Protein AF-A0A2V2CD62-F1 (afdb_monomer_lite)

Foldseek 3Di:
DQPDPVFQWDFDDPVQVVCVVVVNAQQFAFKFWADPPPRRTPDTDRGPVVSVVVLVVLLVVLPADPVPGHSDIGITAGPPDPRNHDDD

Radius of gyration: 12.3 Å; chains: 1; bounding box: 32×22×32 Å

Structure (mmCIF, N/CA/C/O backbone):
data_AF-A0A2V2CD62-F1
#
_entry.id   AF-A0A2V2CD62-F1
#
loop_
_atom_site.group_PDB
_atom_site.id
_atom_site.type_symbol
_atom_site.label_atom_id
_atom_site.label_alt_id
_atom_site.label_comp_id
_atom_site.label_asym_id
_atom_site.label_entity_id
_atom_site.label_seq_id
_atom_site.pdbx_PDB_ins_code
_atom_site.Cartn_x
_atom_site.Cartn_y
_atom_site.Cartn_z
_atom_site.occupancy
_atom_site.B_iso_or_equiv
_atom_site.auth_seq_id
_atom_site.auth_comp_id
_atom_site.auth_asym_id
_atom_site.auth_atom_id
_atom_site.pdbx_PDB_model_num
ATOM 1 N N . MET A 1 1 ? -14.163 8.868 5.022 1.00 50.44 1 MET A N 1
ATOM 2 C CA . MET A 1 1 ? -14.542 8.904 3.590 1.00 50.44 1 MET A CA 1
ATOM 3 C C . MET A 1 1 ? -13.277 8.841 2.755 1.00 50.44 1 MET A C 1
ATOM 5 O O . MET A 1 1 ? -12.369 9.625 3.012 1.00 50.44 1 MET A O 1
ATOM 9 N N . GLN A 1 2 ? -13.201 7.915 1.796 1.00 63.50 2 GLN A N 1
ATOM 10 C CA . GLN A 1 2 ? -12.059 7.830 0.884 1.00 63.50 2 GLN A CA 1
ATOM 11 C C . GLN A 1 2 ? -12.021 9.114 0.059 1.00 63.50 2 GLN A C 1
ATOM 13 O O . GLN A 1 2 ? -13.020 9.469 -0.566 1.00 63.50 2 GLN A O 1
ATOM 18 N N . LYS A 1 3 ? -10.893 9.829 0.097 1.00 64.56 3 LYS A N 1
ATOM 19 C CA . LYS A 1 3 ? -10.783 11.154 -0.531 1.00 64.56 3 LYS A CA 1
ATOM 20 C C . LYS A 1 3 ? -10.898 11.097 -2.057 1.00 64.56 3 LYS A C 1
ATOM 22 O O . LYS A 1 3 ? -11.362 12.060 -2.651 1.00 64.56 3 LYS A O 1
ATOM 27 N N . ASN A 1 4 ? -10.499 9.983 -2.678 1.00 69.62 4 ASN A N 1
ATOM 28 C CA . ASN A 1 4 ? -10.568 9.781 -4.123 1.00 69.62 4 ASN A CA 1
ATOM 29 C C . ASN A 1 4 ? -11.115 8.382 -4.452 1.00 69.62 4 ASN A C 1
ATOM 31 O O . ASN A 1 4 ? -10.461 7.381 -4.157 1.00 69.62 4 ASN A O 1
ATOM 35 N N . ARG A 1 5 ? -12.313 8.329 -5.046 1.00 73.44 5 ARG A N 1
ATOM 36 C CA . ARG A 1 5 ? -13.003 7.086 -5.437 1.00 73.44 5 ARG A CA 1
ATOM 37 C C . ARG A 1 5 ? -12.505 6.501 -6.762 1.00 73.44 5 ARG A C 1
ATOM 39 O O . ARG A 1 5 ? -12.802 5.349 -7.040 1.00 73.44 5 ARG A O 1
ATOM 46 N N . ASN A 1 6 ? -11.738 7.260 -7.545 1.00 78.62 6 ASN A N 1
ATOM 47 C CA . ASN A 1 6 ? -11.243 6.816 -8.851 1.00 78.62 6 ASN A CA 1
ATOM 48 C C . ASN A 1 6 ? -9.984 5.945 -8.740 1.00 78.62 6 ASN A C 1
ATOM 50 O O . ASN A 1 6 ? -9.524 5.398 -9.735 1.00 78.62 6 ASN A O 1
ATOM 54 N N . ILE A 1 7 ? -9.400 5.829 -7.543 1.00 82.06 7 ILE A N 1
ATOM 55 C CA . ILE A 1 7 ? -8.232 4.980 -7.312 1.00 82.06 7 ILE A CA 1
ATOM 56 C C . ILE A 1 7 ? -8.725 3.605 -6.876 1.00 82.06 7 ILE A C 1
ATOM 58 O O . ILE A 1 7 ? -9.195 3.442 -5.749 1.00 82.06 7 ILE A O 1
ATOM 62 N N . VAL A 1 8 ? -8.560 2.626 -7.759 1.00 89.06 8 VAL A N 1
ATOM 63 C CA . VAL A 1 8 ? -8.671 1.206 -7.426 1.00 89.06 8 VAL A CA 1
ATOM 64 C C . VAL A 1 8 ? -7.287 0.744 -6.970 1.00 89.06 8 VAL A C 1
ATOM 66 O O . VAL A 1 8 ? -6.345 0.881 -7.745 1.00 89.06 8 VAL A O 1
ATOM 69 N N . PRO A 1 9 ? -7.094 0.290 -5.721 1.00 92.00 9 PRO A N 1
ATOM 70 C CA . PRO A 1 9 ? -5.796 -0.198 -5.277 1.00 92.00 9 PRO A CA 1
ATOM 71 C C . PRO A 1 9 ? -5.589 -1.680 -5.612 1.00 92.00 9 PRO A C 1
ATOM 73 O O . PRO A 1 9 ? -6.521 -2.480 -5.560 1.00 92.00 9 PRO A O 1
ATOM 76 N N . ARG A 1 10 ? -4.332 -2.047 -5.855 1.00 92.88 10 ARG A N 1
ATOM 77 C CA . ARG A 1 10 ? -3.838 -3.414 -6.033 1.00 92.88 10 ARG A CA 1
ATOM 78 C C . ARG A 1 10 ? -2.679 -3.655 -5.074 1.00 92.88 10 ARG A C 1
ATOM 80 O O . ARG A 1 10 ? -1.795 -2.810 -4.944 1.00 92.88 10 ARG A O 1
ATOM 87 N N . GLU A 1 11 ? -2.651 -4.813 -4.423 1.00 93.75 11 GLU A N 1
ATOM 88 C CA . GLU A 1 11 ? -1.509 -5.198 -3.589 1.00 93.75 11 GLU A CA 1
ATOM 89 C C . GLU A 1 11 ? -0.254 -5.424 -4.444 1.00 93.75 11 GLU A C 1
ATOM 91 O O . GLU A 1 11 ? -0.337 -5.870 -5.592 1.00 93.75 11 GLU A O 1
ATOM 96 N N . LEU A 1 12 ? 0.920 -5.124 -3.885 1.00 91.81 12 LEU A N 1
ATOM 97 C CA . LEU A 1 12 ? 2.178 -5.494 -4.530 1.00 91.81 12 LEU A CA 1
ATOM 98 C C . LEU A 1 12 ? 2.225 -7.013 -4.759 1.00 91.81 12 LEU A C 1
ATOM 100 O O . LEU A 1 12 ? 1.948 -7.805 -3.857 1.00 91.81 12 LEU A O 1
ATOM 104 N N . SER A 1 13 ? 2.593 -7.401 -5.972 1.00 91.00 13 SER A N 1
ATOM 105 C CA . SER A 1 13 ? 2.865 -8.779 -6.359 1.00 91.00 13 SER A CA 1
ATOM 106 C C . SER A 1 13 ? 4.082 -9.321 -5.615 1.00 91.00 13 SER A C 1
ATOM 108 O O . SER A 1 13 ? 4.922 -8.565 -5.120 1.00 91.00 13 SER A O 1
ATOM 110 N N . ASP A 1 14 ? 4.215 -10.643 -5.573 1.00 91.19 14 ASP A N 1
ATOM 111 C CA . ASP A 1 14 ? 5.338 -11.293 -4.890 1.00 91.19 14 ASP A CA 1
ATOM 112 C C . ASP A 1 14 ? 6.689 -10.894 -5.491 1.00 91.19 14 ASP A C 1
ATOM 114 O O . ASP A 1 14 ? 7.666 -10.720 -4.766 1.00 91.19 14 ASP A O 1
ATOM 118 N N . ARG A 1 15 ? 6.729 -10.650 -6.808 1.00 90.69 15 ARG A N 1
ATOM 119 C CA . ARG A 1 15 ? 7.915 -10.118 -7.484 1.00 90.69 15 ARG A CA 1
ATOM 120 C C . ARG A 1 15 ? 8.256 -8.707 -7.006 1.00 90.69 15 ARG A C 1
ATOM 122 O O . ARG A 1 15 ? 9.392 -8.474 -6.620 1.00 90.69 15 ARG A O 1
ATOM 129 N N . GLU A 1 16 ? 7.283 -7.794 -6.979 1.00 91.06 16 GLU A N 1
ATOM 130 C CA . GLU A 1 16 ? 7.486 -6.417 -6.493 1.00 91.06 16 GLU A CA 1
ATOM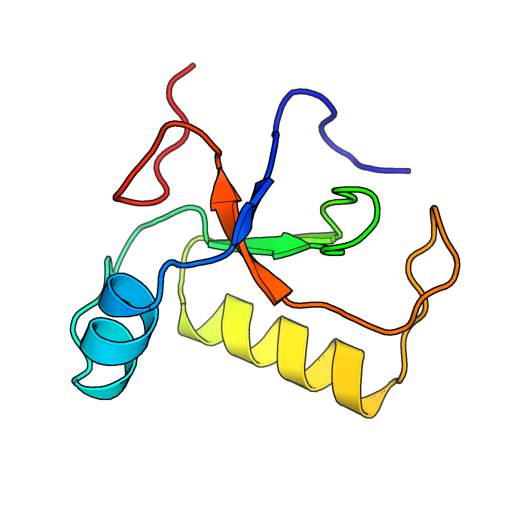 131 C C . GLU A 1 16 ? 7.919 -6.402 -5.015 1.00 91.06 16 GLU A C 1
ATOM 133 O O . GLU A 1 16 ? 8.750 -5.589 -4.614 1.00 91.06 16 GLU A O 1
ATOM 138 N N . LYS A 1 17 ? 7.395 -7.324 -4.196 1.00 90.94 17 LYS A N 1
ATOM 139 C CA . LYS A 1 17 ? 7.817 -7.498 -2.797 1.00 90.94 17 LYS A CA 1
ATOM 140 C C . LYS A 1 17 ? 9.262 -7.997 -2.693 1.00 90.94 17 LYS A C 1
ATOM 142 O O . LYS A 1 17 ? 10.023 -7.439 -1.908 1.00 90.94 17 LYS A O 1
ATOM 147 N N . ALA A 1 18 ? 9.644 -8.991 -3.494 1.00 91.62 18 ALA A N 1
ATOM 148 C CA . ALA A 1 18 ? 11.003 -9.530 -3.520 1.00 91.62 18 ALA A CA 1
ATOM 149 C C . ALA A 1 18 ? 12.030 -8.518 -4.056 1.00 91.62 18 ALA A C 1
ATOM 151 O O . ALA A 1 18 ? 13.140 -8.425 -3.536 1.00 91.62 18 ALA A O 1
ATOM 152 N N . ASP A 1 19 ? 11.661 -7.737 -5.071 1.00 91.19 19 ASP A N 1
ATOM 153 C CA . ASP A 1 19 ? 12.488 -6.647 -5.594 1.00 91.19 19 ASP A CA 1
ATOM 154 C C . ASP A 1 19 ? 12.673 -5.566 -4.516 1.00 91.19 19 ASP A C 1
ATOM 156 O O . ASP A 1 19 ? 13.792 -5.129 -4.247 1.00 91.19 19 ASP A O 1
ATOM 160 N N . MET A 1 20 ? 11.609 -5.238 -3.779 1.00 88.00 20 MET A N 1
ATOM 161 C CA . MET A 1 20 ? 11.658 -4.287 -2.671 1.00 88.00 20 MET A CA 1
ATOM 162 C C . MET A 1 20 ? 12.554 -4.736 -1.499 1.00 88.00 20 MET A C 1
ATOM 164 O O . MET A 1 20 ? 13.093 -3.878 -0.801 1.00 88.00 20 MET A O 1
ATOM 168 N N . GLU A 1 21 ? 12.711 -6.039 -1.250 1.00 89.12 21 GLU A N 1
ATOM 169 C CA . GLU A 1 21 ? 13.667 -6.568 -0.258 1.00 89.12 21 GLU A CA 1
ATOM 170 C C . GLU A 1 21 ? 15.128 -6.431 -0.706 1.00 89.12 21 GLU A C 1
ATOM 172 O O . GLU A 1 21 ? 16.026 -6.391 0.132 1.00 89.12 21 GLU A O 1
ATOM 177 N N . LYS A 1 22 ? 15.363 -6.312 -2.015 1.00 92.06 22 LYS A N 1
ATOM 178 C CA . LYS A 1 22 ? 16.680 -6.073 -2.624 1.00 92.06 22 LYS A CA 1
ATOM 179 C C . LYS A 1 22 ? 16.957 -4.586 -2.869 1.00 92.06 22 LYS A C 1
ATOM 181 O O . LYS A 1 22 ? 17.861 -4.259 -3.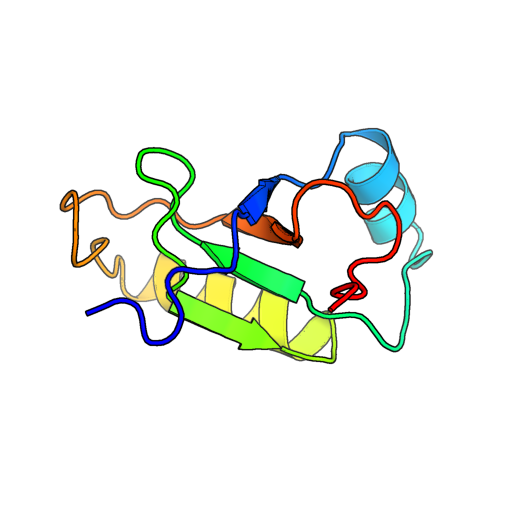631 1.00 92.06 22 LYS A O 1
ATOM 186 N N . ASP A 1 23 ? 16.149 -3.702 -2.282 1.00 87.81 23 ASP A N 1
ATOM 187 C CA . ASP A 1 23 ? 16.147 -2.256 -2.531 1.00 87.81 23 ASP A CA 1
ATOM 188 C C . ASP A 1 23 ? 15.923 -1.863 -4.009 1.00 87.81 23 ASP A C 1
ATOM 190 O O . ASP A 1 23 ? 16.309 -0.783 -4.456 1.00 87.81 23 ASP A O 1
ATOM 194 N N . ILE A 1 24 ? 15.240 -2.721 -4.774 1.00 88.19 24 ILE A N 1
ATOM 195 C CA . ILE A 1 24 ? 14.817 -2.461 -6.153 1.00 88.19 24 ILE A CA 1
ATOM 196 C C . ILE A 1 24 ? 13.351 -2.028 -6.119 1.00 88.19 24 ILE A C 1
ATOM 198 O O . ILE A 1 24 ? 12.440 -2.837 -5.960 1.00 88.19 24 ILE A O 1
ATOM 202 N N . TYR A 1 25 ? 13.112 -0.726 -6.236 1.00 86.31 25 TYR A N 1
ATOM 203 C CA . TYR A 1 25 ? 11.767 -0.157 -6.255 1.00 86.31 25 TYR A CA 1
ATOM 204 C C . TYR A 1 25 ? 11.750 1.210 -6.942 1.00 86.31 25 TYR A C 1
ATOM 206 O O . TYR A 1 25 ? 12.761 1.914 -7.009 1.00 86.31 25 TYR A O 1
ATOM 214 N N . ASP A 1 26 ? 10.573 1.626 -7.403 1.00 83.75 26 ASP A N 1
ATOM 215 C CA . ASP A 1 26 ? 10.393 2.951 -7.982 1.00 83.75 26 ASP A CA 1
ATOM 216 C C . ASP A 1 26 ? 10.574 4.027 -6.905 1.00 83.75 26 ASP A C 1
ATOM 218 O O . ASP A 1 26 ? 9.808 4.125 -5.939 1.00 83.75 26 ASP A O 1
ATOM 222 N N . SER A 1 27 ? 11.603 4.863 -7.059 1.00 81.19 27 SER A N 1
ATOM 223 C CA . SER A 1 27 ? 11.875 5.960 -6.117 1.00 81.19 27 SER A CA 1
ATOM 224 C C . SER A 1 27 ? 10.771 7.024 -6.129 1.00 81.19 27 SER A C 1
ATOM 226 O O . SER A 1 27 ? 10.547 7.694 -5.119 1.00 81.19 27 SER A O 1
ATOM 228 N N . PHE A 1 28 ? 10.065 7.149 -7.256 1.00 80.94 28 PHE A N 1
ATOM 229 C CA . PHE A 1 28 ? 8.915 8.021 -7.451 1.00 80.94 28 PHE A CA 1
ATOM 230 C C . PHE A 1 28 ? 7.755 7.169 -7.963 1.00 80.94 28 PHE A C 1
ATOM 232 O O . PHE A 1 28 ? 7.781 6.737 -9.105 1.00 80.94 28 PHE A O 1
ATOM 239 N N . ALA A 1 29 ? 6.759 6.909 -7.118 1.00 87.69 29 ALA A N 1
ATOM 240 C CA . ALA A 1 29 ? 5.549 6.163 -7.472 1.00 87.69 29 ALA A CA 1
ATOM 241 C C . ALA A 1 29 ? 4.413 6.534 -6.513 1.00 87.69 29 ALA A C 1
ATOM 243 O O . ALA A 1 29 ? 4.668 7.011 -5.411 1.00 87.69 29 ALA A O 1
ATOM 244 N N . ASN A 1 30 ? 3.150 6.303 -6.871 1.00 89.38 30 ASN A N 1
ATOM 245 C CA . ASN A 1 30 ? 2.038 6.478 -5.932 1.00 89.38 30 ASN A CA 1
ATOM 246 C C . ASN A 1 30 ? 1.837 5.198 -5.123 1.00 89.38 30 ASN A C 1
ATOM 248 O O . ASN A 1 30 ? 0.974 4.377 -5.422 1.00 89.38 30 ASN A O 1
ATOM 252 N N . TYR A 1 31 ? 2.616 5.050 -4.058 1.00 91.75 31 TYR A N 1
ATOM 253 C CA 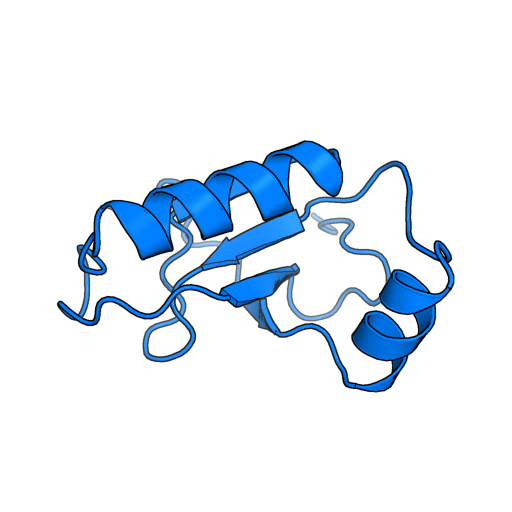. TYR A 1 31 ? 2.413 3.989 -3.084 1.00 91.75 31 TYR A CA 1
ATOM 254 C C . TYR A 1 31 ? 1.128 4.229 -2.294 1.00 91.75 31 TYR A C 1
ATOM 256 O O . TYR A 1 31 ? 0.949 5.270 -1.650 1.00 91.75 31 TYR A O 1
ATOM 264 N N . LEU A 1 32 ? 0.240 3.245 -2.309 1.00 93.31 32 LEU A N 1
ATOM 265 C CA . LEU A 1 32 ? -1.048 3.280 -1.637 1.00 93.31 32 LEU A CA 1
ATOM 266 C C . LEU A 1 32 ? -0.972 2.500 -0.326 1.00 93.31 32 LEU A C 1
ATOM 268 O O . LEU A 1 32 ? -0.563 1.342 -0.302 1.00 93.31 32 LEU A O 1
ATOM 272 N N . SER A 1 33 ? -1.400 3.126 0.766 1.00 93.75 33 SER A N 1
ATOM 273 C CA . SER A 1 33 ? -1.760 2.431 2.002 1.00 93.75 33 SER A CA 1
ATOM 274 C C . SER A 1 33 ? -3.266 2.204 1.980 1.00 93.75 33 SER A C 1
ATOM 276 O O . SER A 1 33 ? -4.030 3.173 2.027 1.00 93.75 33 SER A O 1
ATOM 278 N N . PHE A 1 34 ? -3.698 0.950 1.865 1.00 93.62 34 PHE A N 1
ATOM 279 C CA . PHE A 1 34 ? -5.110 0.632 1.658 1.00 93.62 34 PHE A CA 1
ATOM 280 C C . PHE A 1 34 ? -5.550 -0.634 2.399 1.00 93.62 34 PHE A C 1
ATOM 282 O O . PHE A 1 34 ? -4.728 -1.426 2.863 1.00 93.62 34 PHE A O 1
ATOM 289 N N . CYS A 1 35 ? -6.862 -0.797 2.547 1.00 93.88 35 CYS A N 1
ATOM 290 C CA . CYS A 1 35 ? -7.464 -1.987 3.131 1.00 93.88 35 CYS A CA 1
ATOM 291 C C . CYS A 1 35 ? -7.644 -3.071 2.053 1.00 93.88 35 CYS A C 1
ATOM 293 O O . CYS A 1 35 ? -8.379 -2.825 1.093 1.00 93.88 35 CYS A O 1
ATOM 295 N N . PRO A 1 36 ? -7.068 -4.278 2.216 1.00 93.56 36 PRO A N 1
ATOM 296 C CA . PRO A 1 36 ? -7.142 -5.327 1.197 1.00 93.56 36 PRO A CA 1
ATOM 297 C C . PRO A 1 36 ? -8.547 -5.928 1.046 1.00 93.56 36 PRO A C 1
ATOM 299 O O . PRO A 1 36 ? -8.838 -6.561 0.042 1.00 93.56 36 PRO A O 1
ATOM 302 N N . VAL A 1 37 ? -9.431 -5.738 2.033 1.00 92.25 37 VAL A N 1
ATOM 303 C CA . VAL A 1 37 ? -10.766 -6.358 2.041 1.00 92.25 37 VAL A CA 1
ATOM 304 C C . VAL A 1 37 ? -11.805 -5.532 1.293 1.00 92.25 37 VAL A C 1
ATOM 306 O O . VAL A 1 37 ? -12.657 -6.093 0.616 1.00 92.25 37 VAL A O 1
ATOM 309 N N . CYS A 1 38 ? -11.762 -4.204 1.416 1.00 91.00 38 CYS A N 1
ATOM 310 C CA . CYS A 1 38 ? -12.767 -3.323 0.813 1.00 91.00 38 CYS A CA 1
ATOM 311 C C . CYS A 1 38 ? -12.186 -2.271 -0.139 1.00 91.00 38 CYS A C 1
ATOM 313 O O . CYS A 1 38 ? -12.927 -1.413 -0.609 1.00 91.00 38 CYS A O 1
ATOM 315 N N . GLY A 1 39 ? -10.870 -2.280 -0.378 1.00 90.25 39 GLY A N 1
ATOM 316 C CA . GLY A 1 39 ? -10.206 -1.339 -1.285 1.00 90.25 39 GLY A CA 1
ATOM 317 C C . GLY A 1 39 ? -10.118 0.101 -0.769 1.00 90.25 39 GLY A C 1
ATOM 318 O O . GLY A 1 39 ? -9.724 0.994 -1.514 1.00 90.25 39 GLY A O 1
ATOM 319 N N . TYR A 1 40 ? -10.463 0.362 0.498 1.00 91.12 40 TYR A N 1
ATOM 320 C CA . TYR A 1 40 ? -10.389 1.713 1.058 1.00 91.12 40 TYR A CA 1
ATOM 321 C C . TYR A 1 40 ? -8.941 2.212 1.097 1.00 91.12 40 TYR A C 1
ATOM 323 O O . TYR A 1 40 ? -8.115 1.657 1.825 1.00 91.12 40 TYR A O 1
ATOM 331 N N . VAL A 1 41 ? -8.649 3.294 0.376 1.00 91.75 41 VAL A N 1
ATOM 332 C CA . VAL A 1 41 ? -7.337 3.956 0.400 1.00 91.75 41 VAL A CA 1
ATOM 333 C C . VAL A 1 41 ? -7.282 4.972 1.544 1.00 91.75 41 VAL A C 1
ATOM 335 O O . VAL A 1 41 ? -8.015 5.962 1.545 1.00 91.75 41 VAL A O 1
ATOM 338 N N . ASP A 1 42 ? -6.386 4.747 2.507 1.00 91.00 42 ASP A N 1
ATOM 339 C CA . ASP A 1 42 ? -6.113 5.685 3.604 1.00 91.00 42 ASP A CA 1
ATOM 340 C C . ASP A 1 42 ? -5.241 6.848 3.133 1.00 91.00 42 ASP A C 1
ATOM 342 O O . ASP A 1 42 ? -5.572 8.019 3.346 1.00 91.00 42 ASP A O 1
ATOM 346 N N . LYS A 1 43 ? -4.123 6.532 2.472 1.00 89.81 43 LYS A N 1
ATOM 347 C CA . LYS A 1 43 ? -3.155 7.541 2.051 1.00 89.81 43 LYS A CA 1
ATOM 348 C C . LYS A 1 43 ? -2.380 7.112 0.815 1.00 89.81 43 LYS A C 1
ATOM 350 O O . LYS A 1 43 ? -2.015 5.948 0.673 1.00 89.81 43 LYS A O 1
ATOM 355 N N . THR A 1 44 ? -2.074 8.089 -0.030 1.00 89.56 44 THR A N 1
ATOM 356 C CA . THR A 1 44 ? -1.113 7.968 -1.125 1.00 89.56 44 THR A CA 1
ATOM 357 C C . THR A 1 44 ? 0.200 8.628 -0.711 1.00 89.56 44 THR A C 1
ATOM 359 O O . THR A 1 44 ? 0.213 9.677 -0.061 1.00 89.56 44 THR A O 1
ATOM 362 N N . ASN A 1 45 ? 1.324 7.998 -1.027 1.00 89.88 45 ASN A N 1
ATOM 363 C CA . ASN A 1 45 ? 2.652 8.524 -0.744 1.00 89.88 45 ASN A CA 1
ATOM 364 C C . ASN A 1 45 ? 3.528 8.365 -1.980 1.00 89.88 45 ASN A C 1
ATOM 366 O O . ASN A 1 45 ? 3.547 7.302 -2.583 1.00 89.88 45 ASN A O 1
ATOM 370 N N . MET A 1 46 ? 4.300 9.403 -2.299 1.00 88.19 46 MET A N 1
ATOM 371 C CA . MET A 1 46 ? 5.225 9.369 -3.436 1.00 88.19 46 MET A CA 1
ATOM 372 C C . MET A 1 46 ? 6.478 8.512 -3.175 1.00 88.19 46 MET A C 1
ATOM 374 O O . MET A 1 46 ? 7.117 8.028 -4.101 1.00 88.19 46 MET A O 1
ATOM 378 N N . TYR A 1 47 ? 6.838 8.343 -1.898 1.00 89.31 47 TYR A N 1
ATOM 379 C CA . TYR A 1 47 ? 8.056 7.659 -1.469 1.00 89.31 47 TYR A CA 1
ATOM 380 C C . TYR A 1 47 ? 7.730 6.405 -0.667 1.00 89.31 47 TYR A C 1
ATOM 382 O O . TYR A 1 47 ? 6.975 6.469 0.315 1.00 89.31 47 TYR A O 1
ATOM 390 N N . LEU A 1 48 ? 8.396 5.301 -1.010 1.00 89.88 48 LEU A N 1
ATOM 391 C CA . LEU A 1 48 ? 8.228 4.009 -0.352 1.00 89.88 48 LEU A CA 1
ATOM 392 C C . LEU A 1 48 ? 8.437 4.090 1.166 1.00 89.88 48 LEU A C 1
ATOM 394 O O . LEU A 1 48 ? 7.638 3.564 1.940 1.00 89.88 48 LEU A O 1
ATOM 398 N N . VAL A 1 49 ? 9.482 4.795 1.609 1.00 91.12 49 VAL A N 1
ATOM 399 C CA . VAL A 1 49 ? 9.830 4.929 3.034 1.00 91.12 49 VAL A CA 1
ATOM 400 C C . VAL A 1 49 ? 8.673 5.535 3.834 1.00 91.12 49 VAL A C 1
ATOM 402 O O . VAL A 1 49 ? 8.322 5.040 4.906 1.00 91.12 49 VAL A O 1
ATOM 405 N N . ARG A 1 50 ? 8.019 6.570 3.290 1.00 92.62 50 ARG A N 1
ATOM 406 C CA . ARG A 1 50 ? 6.858 7.206 3.931 1.00 92.62 50 ARG A CA 1
ATOM 407 C C . ARG A 1 50 ? 5.642 6.285 3.943 1.00 92.62 50 ARG A C 1
ATOM 409 O O . ARG A 1 50 ? 4.927 6.245 4.944 1.00 92.62 50 ARG A O 1
ATOM 416 N N . ALA A 1 51 ? 5.429 5.523 2.872 1.00 92.81 51 ALA A N 1
ATOM 417 C CA . ALA A 1 51 ? 4.345 4.550 2.796 1.00 92.81 51 ALA A CA 1
ATOM 418 C C . ALA A 1 51 ? 4.521 3.418 3.827 1.00 92.81 51 ALA A C 1
ATOM 420 O O . ALA A 1 51 ? 3.606 3.140 4.604 1.00 92.81 51 ALA A O 1
ATOM 421 N N . LYS A 1 52 ? 5.727 2.839 3.922 1.00 92.81 52 LYS A N 1
ATOM 422 C CA . LYS A 1 5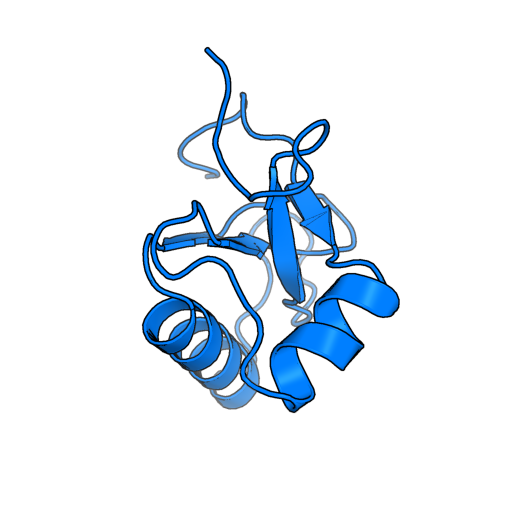2 ? 6.079 1.833 4.939 1.00 92.81 52 LYS A CA 1
ATOM 423 C C . LYS A 1 52 ? 5.911 2.383 6.358 1.00 92.81 52 LYS A C 1
ATOM 425 O O . LYS A 1 52 ? 5.338 1.709 7.212 1.00 92.81 52 LYS A O 1
ATOM 430 N N . ALA A 1 53 ? 6.359 3.614 6.619 1.00 94.50 53 ALA A N 1
ATOM 431 C CA . ALA A 1 53 ? 6.184 4.255 7.922 1.00 94.50 53 ALA A CA 1
ATOM 432 C C . ALA A 1 53 ? 4.699 4.439 8.288 1.00 94.50 53 ALA A C 1
ATOM 434 O O . ALA A 1 53 ? 4.315 4.210 9.438 1.00 94.50 53 ALA A O 1
ATOM 435 N N . ARG A 1 54 ? 3.841 4.792 7.317 1.00 94.19 54 ARG A N 1
ATOM 436 C CA . ARG A 1 54 ? 2.390 4.889 7.533 1.00 94.19 54 ARG A CA 1
ATOM 437 C C . ARG A 1 54 ? 1.783 3.536 7.897 1.00 94.19 54 ARG A C 1
ATOM 439 O O . ARG A 1 54 ? 1.046 3.478 8.877 1.00 94.19 54 ARG A O 1
ATOM 446 N N . LEU A 1 55 ? 2.125 2.467 7.176 1.00 94.25 55 LEU A N 1
ATOM 447 C CA . LEU A 1 55 ? 1.641 1.117 7.488 1.00 94.25 55 LEU A CA 1
ATOM 448 C C . LEU A 1 55 ? 2.082 0.646 8.872 1.00 94.25 55 LEU A C 1
ATOM 450 O O . LEU A 1 55 ? 1.253 0.165 9.638 1.00 94.25 55 LEU A O 1
ATOM 454 N N . LYS A 1 56 ? 3.353 0.862 9.237 1.00 95.50 56 LYS A N 1
ATOM 455 C CA . LYS A 1 56 ? 3.845 0.564 10.591 1.00 95.50 56 LYS A CA 1
ATOM 456 C C . LYS A 1 56 ? 3.036 1.305 11.655 1.00 95.50 56 LYS A C 1
ATOM 458 O O . LYS A 1 56 ? 2.615 0.695 12.630 1.00 95.50 56 LYS A O 1
ATOM 463 N N . LYS A 1 57 ? 2.767 2.600 11.453 1.00 95.19 57 LYS A N 1
ATOM 464 C CA . LYS A 1 57 ? 1.948 3.394 12.379 1.00 95.19 57 LYS A CA 1
ATOM 465 C C . LYS A 1 57 ? 0.527 2.833 12.511 1.00 95.19 57 LYS A C 1
ATOM 467 O O . LYS A 1 57 ? 0.054 2.687 13.631 1.00 95.19 57 LYS A O 1
ATOM 472 N N . LEU A 1 58 ? -0.122 2.494 11.396 1.00 93.69 58 LEU A N 1
ATOM 473 C CA . LEU A 1 58 ? -1.468 1.908 11.390 1.00 93.69 58 LEU A CA 1
ATOM 474 C C . LEU A 1 58 ? -1.509 0.558 12.121 1.00 93.69 58 LEU A C 1
ATOM 476 O O 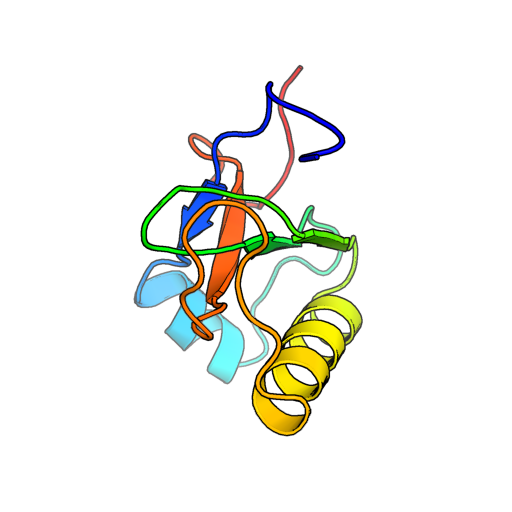. LEU A 1 58 ? -2.428 0.315 12.898 1.00 93.69 58 LEU A O 1
ATOM 480 N N . ALA A 1 59 ? -0.492 -0.285 11.925 1.00 92.81 59 ALA A N 1
ATOM 481 C CA . ALA A 1 59 ? -0.369 -1.572 12.604 1.00 92.81 59 ALA A CA 1
ATOM 482 C C . ALA A 1 59 ? -0.154 -1.414 14.120 1.00 92.81 59 ALA A C 1
ATOM 484 O O . ALA A 1 59 ? -0.828 -2.079 14.903 1.00 92.81 59 ALA A O 1
ATOM 485 N N . ILE A 1 60 ? 0.730 -0.500 14.542 1.00 95.31 60 ILE A N 1
ATOM 486 C CA . ILE A 1 60 ? 0.988 -0.207 15.965 1.00 95.31 60 ILE A CA 1
ATOM 487 C C . ILE A 1 60 ? -0.273 0.334 16.648 1.00 95.31 60 ILE A C 1
ATOM 489 O O . ILE A 1 60 ? -0.604 -0.079 17.755 1.00 95.31 60 ILE A O 1
ATOM 493 N N . GLN A 1 61 ? -0.990 1.242 15.983 1.00 94.25 61 GLN A N 1
ATOM 494 C CA . GLN A 1 61 ? -2.216 1.846 16.509 1.00 94.25 61 GLN A CA 1
ATOM 495 C C . GLN A 1 61 ? -3.433 0.915 16.420 1.00 94.25 61 GLN A C 1
ATOM 497 O O . GLN A 1 61 ? -4.475 1.240 16.980 1.00 94.25 61 GLN A O 1
ATOM 502 N N . LYS A 1 62 ? -3.311 -0.231 15.730 1.00 92.75 62 LYS A N 1
ATOM 503 C CA . LYS A 1 62 ? -4.428 -1.125 15.385 1.00 92.75 62 LYS A CA 1
ATOM 504 C C . LYS A 1 62 ? -5.605 -0.358 14.773 1.00 92.75 62 LYS A C 1
ATOM 506 O O . LYS A 1 62 ? -6.763 -0.652 15.054 1.00 92.75 62 LYS A O 1
ATOM 511 N N . GLU A 1 63 ? -5.296 0.628 13.934 1.00 92.62 63 GLU A N 1
ATOM 512 C CA . GLU A 1 63 ? -6.299 1.520 13.357 1.00 92.62 63 GLU A CA 1
ATOM 513 C C . GLU A 1 63 ? -7.281 0.704 12.496 1.00 92.62 63 GLU A C 1
ATOM 515 O O . GLU A 1 63 ? -6.837 0.015 11.569 1.00 92.62 63 GLU A O 1
ATOM 520 N N . PRO A 1 64 ? -8.594 0.737 12.768 1.00 93.75 64 PRO A N 1
ATOM 521 C CA . PRO A 1 64 ? -9.568 0.032 11.951 1.00 93.75 64 PRO A CA 1
ATOM 522 C C . PRO A 1 64 ? -9.804 0.767 10.629 1.00 93.75 64 PRO A C 1
ATOM 524 O O . PRO A 1 64 ? -9.820 1.995 10.554 1.00 93.75 64 PRO A O 1
ATOM 527 N N . CYS A 1 65 ? -10.044 0.014 9.559 1.00 91.69 65 CYS A N 1
ATOM 528 C CA . CYS A 1 65 ? -10.522 0.585 8.310 1.00 91.69 65 CYS A CA 1
ATOM 529 C C . CYS A 1 65 ? -11.862 1.299 8.560 1.00 91.69 65 CYS A C 1
ATOM 531 O O . CYS A 1 65 ? -12.812 0.649 8.997 1.00 91.69 65 CYS A O 1
ATOM 533 N N . PRO A 1 66 ? -12.012 2.587 8.206 1.00 90.69 66 PRO A N 1
ATOM 534 C CA . PRO A 1 66 ? -13.248 3.328 8.460 1.00 90.69 66 PRO A CA 1
ATOM 535 C C . PRO A 1 66 ? -14.431 2.855 7.599 1.00 90.69 66 PRO A C 1
ATOM 537 O O . PRO A 1 66 ? -15.548 3.310 7.810 1.00 90.69 66 PRO A O 1
ATOM 540 N N . ASN A 1 67 ? -14.192 1.986 6.609 1.00 89.81 67 ASN A N 1
ATOM 541 C CA . ASN A 1 67 ? -15.234 1.437 5.741 1.00 89.81 67 ASN A CA 1
ATOM 542 C C . ASN A 1 67 ? -15.701 0.038 6.177 1.00 89.81 67 ASN A C 1
ATOM 544 O O . ASN A 1 67 ? -16.891 -0.239 6.153 1.00 89.81 67 ASN A O 1
ATOM 548 N N . CYS A 1 68 ? -14.781 -0.855 6.567 1.00 91.81 68 CYS A N 1
ATOM 549 C CA . CYS A 1 68 ? -15.116 -2.252 6.900 1.00 91.81 68 CYS A CA 1
ATOM 550 C C . CYS A 1 68 ? -14.739 -2.686 8.326 1.00 91.81 68 CYS A C 1
ATOM 552 O O . CYS A 1 68 ? -14.950 -3.839 8.689 1.00 91.81 68 CYS A O 1
ATOM 554 N N . GLY A 1 69 ? -14.128 -1.808 9.125 1.00 90.94 69 GLY A N 1
ATOM 555 C CA . GLY A 1 69 ? -13.747 -2.073 10.514 1.00 90.94 69 GLY A CA 1
ATOM 556 C C . GLY A 1 69 ? -12.507 -2.953 10.713 1.00 90.94 69 GLY A C 1
ATOM 557 O O . GLY A 1 69 ? -12.039 -3.083 11.838 1.00 90.94 69 GLY A O 1
ATOM 558 N N . ARG A 1 70 ? -11.929 -3.548 9.659 1.00 91.75 70 ARG A N 1
ATOM 559 C CA . ARG A 1 70 ? -10.736 -4.403 9.800 1.00 91.75 70 ARG A CA 1
ATOM 560 C C . ARG A 1 70 ? -9.460 -3.597 10.025 1.00 91.75 70 ARG A C 1
ATOM 562 O O . ARG A 1 70 ? -9.196 -2.647 9.297 1.00 91.75 70 ARG A O 1
ATOM 569 N N . CYS A 1 71 ? -8.611 -4.048 10.943 1.00 90.44 71 CYS A N 1
ATOM 570 C CA . CYS A 1 71 ? -7.313 -3.432 11.255 1.00 90.44 71 CYS A CA 1
ATOM 571 C C . CYS A 1 71 ? -6.163 -3.948 10.367 1.00 90.44 71 CYS A C 1
ATOM 573 O O . CYS A 1 71 ? -5.027 -4.065 10.824 1.00 90.44 71 CYS A O 1
ATOM 575 N N . GLN A 1 72 ? -6.451 -4.313 9.115 1.00 91.75 72 GLN A N 1
ATOM 576 C CA . GLN A 1 72 ? -5.453 -4.821 8.174 1.00 91.75 72 GLN A CA 1
ATOM 577 C C . GLN A 1 72 ? -5.210 -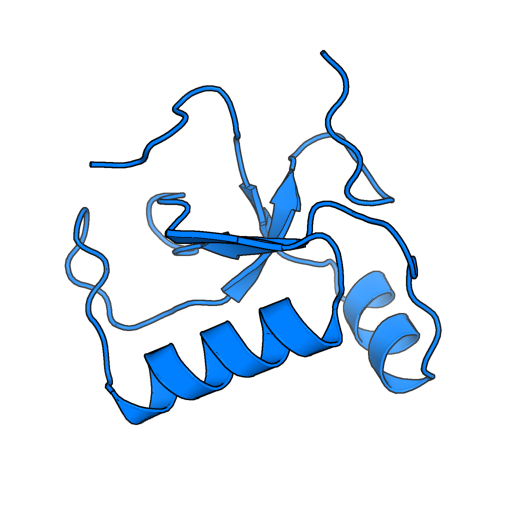3.788 7.077 1.00 91.75 72 GLN A C 1
ATOM 579 O O . GLN A 1 72 ? -6.141 -3.380 6.379 1.00 91.75 72 GLN A O 1
ATOM 584 N N . TRP A 1 73 ? -3.947 -3.402 6.925 1.00 93.88 73 TRP A N 1
ATOM 585 C CA . TRP A 1 73 ? -3.497 -2.415 5.953 1.00 93.88 73 TRP A CA 1
ATOM 586 C C . TRP A 1 73 ? -2.321 -2.973 5.174 1.00 93.88 73 TRP A C 1
ATOM 588 O O . TRP A 1 73 ? -1.403 -3.542 5.764 1.00 93.88 73 TRP A O 1
ATOM 598 N N . VAL A 1 74 ? -2.344 -2.789 3.860 1.00 95.31 74 VAL A N 1
ATOM 599 C CA . VAL A 1 74 ? -1.309 -3.294 2.959 1.00 95.31 74 VAL A CA 1
ATOM 600 C C . VAL A 1 74 ? -0.766 -2.181 2.074 1.00 95.31 74 VAL A C 1
ATOM 602 O O . VAL A 1 74 ? -1.378 -1.116 1.918 1.00 95.31 74 VAL A O 1
ATOM 605 N N . LEU A 1 75 ? 0.426 -2.431 1.535 1.00 94.75 75 LEU A N 1
ATOM 606 C CA . LEU A 1 75 ? 1.070 -1.570 0.557 1.00 94.75 75 LEU A CA 1
ATOM 607 C C . LEU A 1 75 ? 0.678 -2.014 -0.846 1.00 94.75 75 LEU A C 1
ATOM 609 O O . LEU A 1 75 ? 0.639 -3.210 -1.134 1.00 94.75 75 LEU A O 1
ATOM 613 N N . GLY A 1 76 ? 0.455 -1.052 -1.726 1.00 93.31 76 GLY A N 1
ATOM 614 C CA . GLY A 1 76 ? 0.141 -1.350 -3.108 1.00 93.31 76 GLY A CA 1
ATOM 615 C C . GLY A 1 76 ? 0.365 -0.198 -4.056 1.00 93.31 76 GLY A C 1
ATOM 616 O O . GLY A 1 76 ? 0.838 0.875 -3.677 1.00 93.31 76 GLY A O 1
ATOM 617 N N . TYR A 1 77 ? -0.055 -0.445 -5.283 1.00 92.75 77 TYR A N 1
ATOM 618 C CA . TYR A 1 77 ? -0.108 0.516 -6.368 1.00 92.75 77 TYR A CA 1
ATOM 619 C C . TYR A 1 77 ? -1.551 0.703 -6.828 1.00 92.75 77 TYR A C 1
ATOM 621 O O . TYR A 1 77 ? -2.416 -0.102 -6.477 1.00 92.75 77 TYR A O 1
ATOM 629 N N . PRO A 1 78 ? -1.854 1.767 -7.587 1.00 90.56 78 PRO A N 1
ATOM 630 C CA . PRO A 1 78 ? -3.087 1.807 -8.349 1.00 90.56 78 PRO A CA 1
ATOM 631 C C . PRO A 1 78 ? -3.170 0.572 -9.257 1.00 90.56 78 PRO A C 1
ATOM 633 O O . PRO A 1 78 ? -2.158 0.049 -9.729 1.00 90.56 78 PRO A O 1
ATOM 636 N N . ASP A 1 79 ? -4.376 0.079 -9.471 1.00 87.69 79 ASP A N 1
ATOM 637 C CA . ASP A 1 79 ? -4.612 -1.026 -10.380 1.00 87.69 79 ASP A CA 1
ATOM 638 C C . ASP A 1 79 ? -4.280 -0.619 -11.824 1.00 87.69 79 ASP A C 1
ATOM 640 O O . ASP A 1 79 ? -4.322 0.560 -12.188 1.00 87.69 79 ASP A O 1
ATOM 644 N N . GLY A 1 80 ? -3.869 -1.589 -12.640 1.00 81.62 80 GLY A N 1
ATOM 645 C CA . GLY A 1 80 ? -3.460 -1.342 -14.026 1.00 81.62 80 GLY A CA 1
ATOM 646 C C . GLY A 1 80 ? -2.111 -0.626 -14.206 1.00 81.62 80 GLY A C 1
ATOM 647 O O . GLY A 1 80 ? -1.748 -0.308 -15.340 1.00 81.62 80 GLY A O 1
ATOM 648 N N . THR A 1 81 ? -1.339 -0.392 -13.133 1.00 78.38 81 THR A N 1
ATOM 649 C CA . THR A 1 81 ? 0.041 0.117 -13.222 1.00 78.38 81 THR A CA 1
ATOM 650 C C . THR A 1 81 ? 1.062 -0.812 -12.541 1.00 78.38 81 THR A C 1
ATOM 652 O O . THR A 1 81 ? 0.870 -1.221 -11.389 1.00 78.38 81 THR A O 1
ATOM 655 N N . PRO A 1 82 ? 2.161 -1.165 -13.236 1.00 73.88 82 PRO A N 1
ATOM 656 C CA . PRO A 1 82 ? 3.263 -1.929 -12.651 1.00 73.88 82 PRO A CA 1
ATOM 657 C C . PRO A 1 82 ? 4.262 -1.050 -11.881 1.00 73.88 82 PRO A C 1
ATOM 659 O O . PRO A 1 82 ? 5.065 -1.574 -11.125 1.00 73.88 82 PRO A O 1
ATOM 662 N N . THR A 1 83 ? 4.223 0.273 -12.067 1.00 76.00 83 THR A N 1
ATOM 663 C CA . THR A 1 83 ? 5.203 1.228 -11.509 1.00 76.00 83 THR A CA 1
ATOM 664 C C . THR A 1 83 ? 4.572 2.225 -10.535 1.00 76.00 83 THR A C 1
ATOM 666 O O . THR A 1 83 ? 5.159 3.239 -10.171 1.00 76.00 83 THR A O 1
ATOM 669 N N . GLY A 1 84 ? 3.311 2.008 -10.149 1.00 76.75 84 GLY A N 1
ATOM 670 C CA . GLY A 1 84 ? 2.608 2.874 -9.204 1.00 76.75 84 GLY A CA 1
ATOM 671 C C . GLY A 1 84 ? 2.229 4.261 -9.731 1.00 76.75 84 GLY A C 1
ATOM 672 O O . GLY A 1 84 ? 1.709 5.083 -8.978 1.00 76.75 84 GLY A O 1
ATOM 673 N N . PHE A 1 85 ? 2.450 4.567 -11.007 1.00 75.19 85 PHE A N 1
ATOM 674 C CA . PHE A 1 85 ? 1.967 5.811 -11.609 1.00 75.19 85 PHE A CA 1
ATOM 675 C C . PHE A 1 85 ? 0.488 5.709 -11.977 1.00 75.19 85 PHE A C 1
ATOM 677 O O . PHE A 1 85 ? 0.082 4.782 -12.677 1.00 75.19 85 PHE A O 1
ATOM 684 N N . VAL A 1 86 ? -0.308 6.680 -11.524 1.00 66.19 86 VAL A N 1
ATOM 685 C CA . VAL A 1 86 ? -1.705 6.834 -11.948 1.00 66.19 86 VAL A CA 1
ATOM 686 C C . VAL A 1 86 ? -1.697 7.357 -13.384 1.00 66.19 86 VAL A C 1
ATOM 688 O O . VAL A 1 86 ? -1.151 8.430 -13.636 1.00 66.19 86 VAL A O 1
ATOM 691 N N . LYS A 1 87 ? -2.286 6.609 -14.321 1.00 57.31 87 LYS A N 1
ATOM 692 C CA . LYS A 1 87 ? -2.671 7.161 -15.624 1.00 57.31 87 LYS A CA 1
ATOM 693 C C . LYS A 1 87 ? -4.035 7.826 -15.450 1.00 57.31 87 LYS A C 1
ATOM 695 O O . LYS A 1 87 ? -4.948 7.187 -14.930 1.00 57.31 87 LYS A O 1
ATOM 700 N N . PHE A 1 88 ? -4.117 9.107 -15.797 1.00 54.19 88 PHE A N 1
ATOM 701 C CA . PHE A 1 88 ? -5.384 9.826 -15.919 1.00 54.19 88 PHE A CA 1
ATOM 702 C C . PHE A 1 88 ? -6.009 9.543 -17.281 1.00 54.19 88 PHE A C 1
ATOM 704 O O . PHE A 1 88 ? -5.226 9.400 -18.250 1.00 54.19 88 PHE A O 1
#

Secondary structure (DSSP, 8-state):
--S-TT--EEEPPHHHHHHHHTT-S-SS--EEEE-TTT--EEEEESSHHHHHHHHHHHHHHTPPPTTT-----EEEEETT-SSSPPP-

pLDDT: mean 87.42, std 9.46, range [50.44, 95.5]

Sequence (88 aa):
MQKNRNIVPRELSDREKADMEKDIYDSFANYLSFCPVCGYVDKTNMYLVRAKARLKKLAIQKEPCPNCGRCQWVLGYPDGTPTGFVKF